Protein AF-A0A9R1UXS0-F1 (afdb_monomer_lite)

Radius of gyration: 13.79 Å; chains: 1; bounding box: 25×34×28 Å

Secondary structure (DSSP, 8-state):
---S-TTHHHHHHHH-TTS-----HHHHHHHHTTT--SHHHHHHHHHHHH--SHHHHHHHHHHHHHH-HHHHHHHHTS-S--

Foldseek 3Di:
DDPVCPPPQVVCCVVPVPDFAFDDLVVVVVVLCVPDPDVVLVVLSVQLVPDPDPVSNVVSLVVVCVVPVVVSVVVVVDDGGD

Organism: Lactuca sativa (NCBI:txid4236)

Structure (mmCIF, N/CA/C/O backbone):
data_AF-A0A9R1UXS0-F1
#
_entry.id   AF-A0A9R1UXS0-F1
#
loop_
_atom_site.group_PDB
_atom_site.id
_atom_site.type_symbol
_atom_site.label_atom_id
_atom_site.label_alt_id
_atom_site.label_comp_id
_atom_site.label_asym_id
_atom_site.label_entity_id
_atom_site.label_seq_id
_atom_site.pdbx_PDB_ins_code
_atom_site.Cartn_x
_atom_site.Cartn_y
_atom_site.Cartn_z
_atom_site.occupancy
_atom_site.B_iso_or_equiv
_atom_site.auth_seq_id
_atom_site.auth_comp_id
_atom_site.auth_asym_id
_atom_site.auth_atom_id
_atom_site.pdbx_PDB_model_num
ATOM 1 N N . MET A 1 1 ? 5.957 3.687 -13.113 1.00 48.38 1 MET A N 1
ATOM 2 C CA . MET A 1 1 ? 6.544 2.752 -12.128 1.00 48.38 1 MET A CA 1
ATOM 3 C C . MET A 1 1 ? 7.187 1.598 -12.880 1.00 48.38 1 MET A C 1
ATOM 5 O O . MET A 1 1 ? 6.485 0.921 -13.619 1.00 48.38 1 MET A O 1
ATOM 9 N N . LYS A 1 2 ? 8.508 1.409 -12.785 1.00 47.50 2 LYS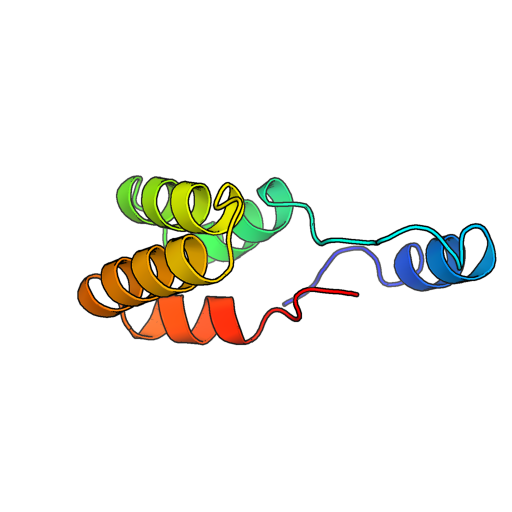 A N 1
ATOM 10 C CA . LYS A 1 2 ? 9.175 0.257 -13.409 1.00 47.50 2 LYS A CA 1
ATOM 11 C C . LYS A 1 2 ? 9.136 -0.911 -12.424 1.00 47.50 2 LYS A C 1
ATOM 13 O O . LYS A 1 2 ? 10.020 -1.043 -11.587 1.00 47.50 2 LYS A O 1
ATOM 18 N N . PHE A 1 3 ? 8.107 -1.748 -12.504 1.00 58.91 3 PHE A N 1
ATOM 19 C CA . PHE A 1 3 ? 8.231 -3.108 -11.985 1.00 58.91 3 PHE A CA 1
ATOM 20 C C . PHE A 1 3 ? 9.259 -3.811 -12.883 1.00 58.91 3 PHE A C 1
ATOM 22 O O . PHE A 1 3 ? 9.084 -3.840 -14.101 1.00 58.91 3 PHE A O 1
ATOM 29 N N . TYR A 1 4 ? 10.365 -4.299 -12.318 1.00 54.22 4 TYR A N 1
ATOM 30 C CA . TYR A 1 4 ? 11.513 -4.907 -13.023 1.00 54.22 4 TYR A CA 1
ATOM 31 C C . TYR A 1 4 ? 11.187 -6.261 -13.696 1.00 54.22 4 TYR A C 1
ATOM 33 O O . TYR A 1 4 ? 12.031 -7.137 -13.830 1.00 54.22 4 TYR A O 1
ATOM 41 N N . LEU A 1 5 ? 9.944 -6.455 -14.127 1.00 63.97 5 LEU A N 1
ATOM 42 C CA . LEU A 1 5 ? 9.370 -7.746 -14.488 1.00 63.97 5 LEU A CA 1
ATOM 43 C C . LEU A 1 5 ? 8.903 -7.795 -15.948 1.00 63.97 5 LEU A C 1
ATOM 45 O O . LEU A 1 5 ? 8.043 -8.602 -16.287 1.00 63.97 5 LEU A O 1
ATOM 49 N N . ARG A 1 6 ? 9.465 -6.947 -16.825 1.00 65.62 6 ARG A N 1
ATOM 50 C CA . ARG A 1 6 ? 9.033 -6.805 -18.232 1.00 65.62 6 ARG A CA 1
ATOM 51 C C . ARG A 1 6 ? 9.056 -8.112 -19.047 1.00 65.62 6 ARG A C 1
ATOM 53 O O . ARG A 1 6 ? 8.380 -8.163 -20.064 1.00 65.62 6 ARG A O 1
ATOM 60 N N . GLY A 1 7 ? 9.779 -9.143 -18.597 1.00 78.00 7 GLY A N 1
ATOM 61 C CA . GLY A 1 7 ? 9.710 -10.508 -19.144 1.00 78.00 7 GLY A CA 1
ATOM 62 C C . GLY A 1 7 ? 9.198 -11.575 -18.166 1.00 78.00 7 GLY A C 1
ATOM 63 O O . GLY A 1 7 ? 8.669 -12.592 -18.603 1.00 78.00 7 GLY A O 1
ATOM 64 N N . LEU A 1 8 ? 9.295 -11.342 -16.851 1.00 82.50 8 LEU A N 1
ATOM 65 C CA . LEU A 1 8 ? 8.899 -12.336 -15.850 1.00 82.50 8 LEU A CA 1
ATOM 66 C C . LEU A 1 8 ? 7.376 -12.440 -15.701 1.00 82.50 8 LEU A C 1
ATOM 68 O O . LEU A 1 8 ? 6.869 -13.548 -15.592 1.00 82.50 8 LEU A O 1
ATOM 72 N N . ILE A 1 9 ? 6.649 -11.315 -15.741 1.00 82.50 9 ILE A N 1
ATOM 73 C CA . ILE A 1 9 ? 5.178 -11.327 -15.657 1.00 82.50 9 ILE A CA 1
ATOM 74 C C . ILE A 1 9 ? 4.575 -12.167 -16.798 1.00 82.50 9 ILE A C 1
ATOM 76 O O . ILE A 1 9 ? 3.846 -13.108 -16.493 1.00 82.50 9 ILE A O 1
ATOM 80 N N . PRO A 1 10 ? 4.921 -11.933 -18.085 1.00 85.50 10 PRO A N 1
ATOM 81 C CA . PRO A 1 10 ? 4.419 -12.767 -19.177 1.00 85.50 10 PRO A CA 1
ATOM 82 C C . PRO A 1 10 ? 4.753 -14.255 -19.021 1.00 85.50 10 PRO A C 1
ATOM 84 O O . PRO A 1 10 ? 3.886 -15.096 -19.240 1.00 85.50 10 PRO A O 1
ATOM 87 N N . ALA A 1 11 ? 5.984 -14.589 -18.618 1.00 87.94 11 ALA A N 1
ATOM 88 C CA . ALA A 1 11 ? 6.414 -15.977 -18.459 1.00 87.94 11 ALA A CA 1
ATOM 89 C C . ALA A 1 11 ? 5.658 -16.695 -17.330 1.00 87.94 11 ALA A C 1
ATOM 91 O O . ALA A 1 11 ? 5.208 -17.826 -17.501 1.00 87.94 11 ALA A O 1
ATOM 92 N N . ILE A 1 12 ? 5.473 -16.025 -16.189 1.00 85.38 12 ILE A N 1
ATOM 93 C CA . ILE A 1 12 ? 4.716 -16.566 -15.058 1.00 85.38 12 ILE A CA 1
ATOM 94 C C . ILE A 1 12 ? 3.242 -16.749 -15.434 1.00 85.38 12 ILE A C 1
ATOM 96 O O . ILE A 1 12 ? 2.680 -17.802 -15.146 1.00 85.38 12 ILE A O 1
ATOM 100 N N . SER A 1 13 ? 2.628 -15.781 -16.119 1.00 85.50 13 SER A N 1
ATOM 101 C CA . SER A 1 13 ? 1.233 -15.898 -16.559 1.00 85.50 13 SER A CA 1
ATOM 102 C C . SER A 1 13 ? 1.020 -17.037 -17.563 1.00 85.50 13 SER A C 1
ATOM 104 O O . SER A 1 13 ? -0.047 -17.642 -17.569 1.00 85.50 13 SER A O 1
ATOM 106 N N . GLN A 1 14 ? 2.023 -17.360 -18.388 1.00 89.19 14 GLN A N 1
ATOM 107 C CA . GLN A 1 14 ? 1.968 -18.496 -19.317 1.00 89.19 14 GLN A CA 1
ATOM 108 C C . GLN A 1 14 ? 2.151 -19.847 -18.614 1.00 89.19 14 GLN A C 1
ATOM 110 O O . GLN A 1 14 ? 1.416 -20.787 -18.901 1.00 89.19 14 GLN A O 1
ATOM 115 N N . LEU A 1 15 ? 3.126 -19.955 -17.706 1.00 91.88 15 LEU A N 1
ATOM 116 C CA . LEU A 1 15 ? 3.453 -21.217 -17.031 1.00 91.88 15 LEU A CA 1
ATOM 117 C C . LEU A 1 15 ? 2.491 -21.543 -15.878 1.00 91.88 15 LEU A C 1
ATOM 119 O O . LEU A 1 15 ? 2.231 -22.712 -15.606 1.00 91.88 15 LEU A O 1
ATOM 123 N N . PHE A 1 16 ? 1.956 -20.520 -15.208 1.00 88.19 16 PHE A N 1
ATOM 124 C CA . PHE A 1 16 ? 1.108 -20.643 -14.020 1.00 88.19 16 PHE A CA 1
ATOM 125 C C . PHE A 1 16 ? -0.148 -19.756 -14.126 1.00 88.19 16 PHE A C 1
ATOM 127 O O . PHE A 1 16 ? -0.329 -18.834 -13.323 1.00 88.19 16 PHE A O 1
ATOM 134 N N . PRO A 1 17 ? -1.048 -20.025 -15.092 1.00 86.75 17 PRO A N 1
ATOM 135 C CA . PRO A 1 17 ? -2.198 -19.161 -15.378 1.00 86.75 17 PRO A CA 1
ATOM 136 C C . PRO A 1 17 ? -3.245 -19.131 -14.255 1.00 86.75 17 PRO A C 1
ATOM 138 O O . PRO A 1 17 ? -3.978 -18.156 -14.118 1.00 86.75 17 PRO A O 1
ATOM 141 N N . CYS A 1 18 ? -3.321 -20.185 -13.439 1.00 87.75 18 CYS A N 1
ATOM 142 C CA . CYS A 1 18 ? -4.322 -20.316 -12.375 1.00 87.75 18 CYS A CA 1
ATOM 143 C C . CYS A 1 18 ? -3.856 -19.769 -11.017 1.00 87.75 18 CYS A C 1
ATOM 145 O O . CYS A 1 18 ? -4.632 -19.768 -10.063 1.00 87.75 18 CYS A O 1
ATOM 147 N N . VAL A 1 19 ? -2.592 -19.357 -10.896 1.00 86.06 19 VAL A N 1
ATOM 148 C CA . VAL A 1 19 ? -2.047 -18.843 -9.636 1.00 86.06 19 VAL A CA 1
ATOM 149 C C . VAL A 1 19 ? -2.387 -17.365 -9.512 1.00 86.06 19 VAL A C 1
ATOM 151 O O . VAL A 1 19 ? -2.303 -16.606 -10.475 1.00 86.06 19 VAL A O 1
ATOM 154 N N . GLU A 1 20 ? -2.779 -16.941 -8.313 1.00 82.94 20 GLU A N 1
ATOM 155 C CA . GLU A 1 20 ? -2.955 -15.522 -8.056 1.00 82.94 20 GLU A CA 1
ATOM 156 C C . GLU A 1 20 ? -1.592 -14.837 -7.973 1.00 82.94 20 GLU A C 1
ATOM 158 O O . GLU A 1 20 ? -0.774 -15.137 -7.101 1.00 82.94 20 GLU A O 1
ATOM 163 N N . HIS A 1 21 ? -1.377 -13.870 -8.857 1.00 81.06 21 HIS A N 1
ATOM 164 C CA . HIS A 1 21 ? -0.147 -13.103 -8.882 1.00 81.06 21 HIS A CA 1
ATOM 165 C C . HIS A 1 21 ? -0.350 -11.710 -8.301 1.00 81.06 21 HIS A C 1
ATOM 167 O O . HIS A 1 21 ? -1.258 -10.975 -8.696 1.00 81.06 21 HIS A O 1
ATOM 173 N N . ARG A 1 22 ? 0.513 -11.344 -7.352 1.00 85.00 22 ARG A N 1
ATOM 174 C CA . ARG A 1 22 ? 0.469 -10.061 -6.642 1.00 85.00 22 ARG A CA 1
ATOM 175 C C . ARG A 1 22 ? 1.827 -9.377 -6.693 1.00 85.00 22 ARG A C 1
ATOM 177 O O . ARG A 1 22 ? 2.874 -10.026 -6.715 1.00 85.00 22 ARG A O 1
ATOM 184 N N . TYR A 1 23 ? 1.826 -8.048 -6.648 1.00 85.06 23 TYR A N 1
ATOM 185 C CA . TYR A 1 23 ? 3.068 -7.296 -6.505 1.00 85.06 23 TYR A CA 1
ATOM 186 C C . TYR A 1 23 ? 3.653 -7.477 -5.104 1.00 85.06 23 TYR A C 1
ATOM 188 O O . TYR A 1 23 ? 2.979 -7.299 -4.093 1.00 85.06 23 TYR A O 1
ATOM 196 N N . CYS A 1 24 ? 4.947 -7.788 -5.038 1.00 88.38 24 CYS A N 1
ATOM 197 C CA . CYS A 1 24 ? 5.642 -7.891 -3.762 1.00 88.38 24 CYS A CA 1
ATOM 198 C C . CYS A 1 24 ? 5.721 -6.517 -3.077 1.00 88.38 24 CYS A C 1
ATOM 200 O O . CYS A 1 24 ? 6.295 -5.570 -3.626 1.00 88.38 24 CYS A O 1
ATOM 202 N N . LEU A 1 25 ? 5.230 -6.439 -1.838 1.00 90.56 25 LEU A N 1
ATOM 203 C CA . LEU A 1 25 ? 5.222 -5.220 -1.024 1.00 90.56 25 LEU A CA 1
ATOM 204 C C . LEU A 1 25 ? 6.622 -4.607 -0.855 1.00 90.56 25 LEU A C 1
ATOM 206 O O . LEU A 1 25 ? 6.776 -3.388 -0.843 1.00 90.56 25 LEU A O 1
ATOM 210 N N . ARG A 1 26 ? 7.669 -5.444 -0.819 1.00 91.19 26 ARG A N 1
ATOM 211 C CA . ARG A 1 26 ? 9.072 -5.001 -0.777 1.00 91.19 26 ARG A CA 1
ATOM 212 C C . ARG A 1 26 ? 9.442 -4.141 -1.988 1.00 91.19 26 ARG A C 1
ATOM 214 O O . ARG A 1 26 ? 10.105 -3.120 -1.821 1.00 91.19 26 ARG A O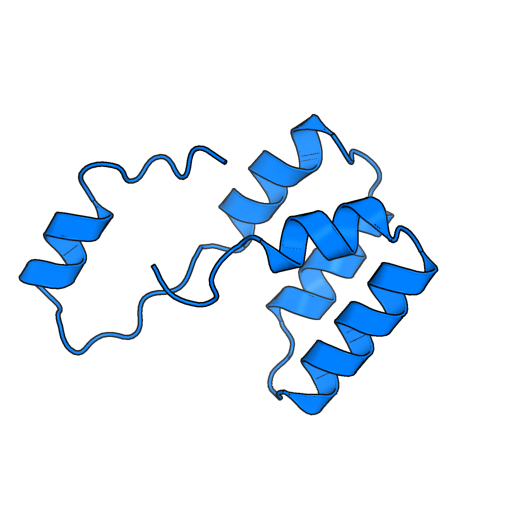 1
ATOM 221 N N . HIS A 1 27 ? 9.002 -4.529 -3.187 1.00 89.88 27 HIS A N 1
ATOM 222 C CA . HIS A 1 27 ? 9.259 -3.771 -4.415 1.00 89.88 27 HIS A CA 1
ATOM 223 C C . HIS A 1 27 ? 8.436 -2.482 -4.468 1.00 89.88 27 HIS A C 1
ATOM 225 O O . HIS A 1 27 ? 8.947 -1.451 -4.902 1.00 89.88 27 HIS A O 1
ATOM 231 N N . ILE A 1 28 ? 7.185 -2.517 -3.993 1.00 91.44 28 ILE A N 1
ATOM 232 C CA . ILE A 1 28 ? 6.357 -1.309 -3.865 1.00 91.44 28 ILE A CA 1
ATOM 233 C C . ILE A 1 28 ? 7.053 -0.304 -2.943 1.00 91.44 28 ILE A C 1
ATOM 235 O O . ILE A 1 28 ? 7.290 0.831 -3.347 1.00 91.44 28 ILE A O 1
ATOM 239 N N . HIS A 1 29 ? 7.485 -0.747 -1.762 1.00 92.12 29 HIS A N 1
ATOM 240 C CA . HIS A 1 29 ? 8.215 0.072 -0.799 1.00 92.12 29 HIS A CA 1
ATOM 241 C C . HIS A 1 29 ? 9.525 0.638 -1.369 1.00 92.12 29 HIS A C 1
ATOM 243 O O . HIS A 1 29 ? 9.826 1.815 -1.183 1.00 92.12 29 HIS A O 1
ATOM 249 N N . GLN A 1 30 ? 10.308 -0.166 -2.095 1.00 91.44 30 GLN A N 1
ATOM 250 C CA . GLN A 1 30 ? 11.546 0.306 -2.722 1.00 91.44 30 GLN A CA 1
ATOM 251 C C . GLN A 1 30 ? 11.286 1.422 -3.747 1.00 91.44 30 GLN A C 1
ATOM 253 O O . GLN A 1 30 ? 12.039 2.392 -3.790 1.00 91.44 30 GLN A O 1
ATOM 258 N N . ASN A 1 31 ? 10.204 1.316 -4.524 1.00 90.25 31 ASN A N 1
ATOM 259 C CA . ASN A 1 31 ? 9.790 2.357 -5.466 1.00 90.25 31 ASN A CA 1
ATOM 260 C C . ASN A 1 31 ? 9.252 3.607 -4.754 1.00 90.25 31 ASN A C 1
ATOM 262 O O . ASN A 1 31 ? 9.541 4.724 -5.174 1.00 90.25 31 ASN A O 1
ATOM 266 N N . MET A 1 32 ? 8.496 3.418 -3.674 1.00 91.19 32 MET A N 1
ATOM 267 C CA . MET A 1 32 ? 7.921 4.488 -2.857 1.00 91.19 32 MET A CA 1
ATOM 268 C C . MET A 1 32 ? 9.015 5.352 -2.215 1.00 91.19 32 MET A C 1
ATOM 270 O O . MET A 1 32 ? 8.982 6.578 -2.317 1.00 91.19 32 MET A O 1
ATOM 274 N N . ARG A 1 33 ? 10.064 4.715 -1.672 1.00 91.69 33 ARG A N 1
ATOM 275 C CA . ARG A 1 33 ? 11.206 5.371 -1.007 1.00 91.69 33 ARG A CA 1
ATOM 276 C C . ARG A 1 33 ? 12.013 6.329 -1.875 1.00 91.69 33 ARG A C 1
ATOM 278 O O . ARG A 1 33 ? 12.785 7.122 -1.338 1.00 91.69 33 ARG A O 1
ATOM 285 N N . VAL A 1 34 ? 11.867 6.272 -3.197 1.00 90.81 34 VAL A N 1
ATOM 286 C CA . VAL A 1 34 ? 12.487 7.257 -4.094 1.00 90.81 34 VAL A CA 1
ATOM 287 C C . VAL A 1 34 ? 11.944 8.658 -3.799 1.00 90.81 34 VAL A C 1
ATOM 289 O O . VAL A 1 34 ? 12.710 9.621 -3.817 1.00 90.81 34 VAL A O 1
ATOM 292 N N . LYS A 1 35 ? 10.650 8.755 -3.470 1.00 91.44 35 LYS A N 1
ATOM 293 C CA . LYS A 1 35 ? 9.948 10.011 -3.198 1.00 91.44 35 LYS A CA 1
ATOM 294 C C . LYS A 1 35 ? 9.591 10.191 -1.716 1.00 91.44 35 LYS A C 1
ATOM 296 O O . LYS A 1 35 ? 9.896 11.238 -1.157 1.00 91.44 35 LYS A O 1
ATOM 301 N N . TRP A 1 36 ? 9.047 9.165 -1.061 1.00 92.56 36 TRP A N 1
ATOM 302 C CA . TRP A 1 36 ? 8.591 9.213 0.334 1.00 92.56 36 TRP A CA 1
ATOM 303 C C . TRP A 1 36 ? 9.520 8.405 1.247 1.00 92.56 36 TRP A C 1
ATOM 305 O O . TRP A 1 36 ? 9.511 7.175 1.246 1.00 92.56 36 TRP A O 1
ATOM 315 N N . LYS A 1 37 ? 10.395 9.098 1.991 1.00 91.38 37 LYS A N 1
ATOM 316 C CA . LYS A 1 37 ? 11.542 8.481 2.697 1.00 91.38 37 LYS A CA 1
ATOM 317 C C . LYS A 1 37 ? 11.335 8.227 4.191 1.00 91.38 37 LYS A C 1
ATOM 319 O O . LYS A 1 37 ? 12.118 7.476 4.772 1.00 91.38 37 LYS A O 1
ATOM 324 N N . LEU A 1 38 ? 10.343 8.869 4.803 1.00 92.62 38 LEU A N 1
ATOM 325 C CA . LEU A 1 38 ? 10.066 8.752 6.236 1.00 92.62 38 LEU A CA 1
ATOM 326 C C . LEU A 1 38 ? 9.563 7.349 6.609 1.00 92.62 38 LEU A C 1
ATOM 328 O O . LEU A 1 38 ? 9.046 6.605 5.772 1.00 92.62 38 LEU A O 1
ATOM 332 N N . LYS A 1 39 ? 9.747 6.976 7.878 1.00 92.31 39 LYS A N 1
ATOM 333 C CA . LYS A 1 39 ? 9.386 5.646 8.389 1.00 92.31 39 LYS A CA 1
ATOM 334 C C . LYS A 1 39 ? 7.868 5.461 8.412 1.00 92.31 39 LYS A C 1
ATOM 336 O O . LYS A 1 39 ? 7.384 4.374 8.120 1.00 92.31 39 LYS A O 1
ATOM 341 N N . GLU A 1 40 ? 7.145 6.527 8.702 1.00 93.88 40 GLU A N 1
ATOM 342 C CA . GLU A 1 40 ? 5.693 6.609 8.788 1.00 93.88 40 GLU A CA 1
ATOM 343 C C . GLU A 1 40 ? 5.048 6.130 7.483 1.00 93.88 40 GLU A C 1
ATOM 345 O O . GLU A 1 40 ? 4.154 5.289 7.512 1.00 93.88 40 GLU A O 1
ATOM 350 N N . TYR A 1 41 ? 5.586 6.548 6.333 1.00 92.88 41 TYR A N 1
ATOM 351 C CA . TYR A 1 41 ? 5.140 6.089 5.015 1.00 92.88 41 TYR A CA 1
ATOM 352 C C . TYR A 1 41 ? 5.270 4.572 4.841 1.00 92.88 41 TYR A C 1
ATOM 354 O O . TYR A 1 41 ? 4.359 3.901 4.355 1.00 92.88 41 TYR A O 1
ATOM 362 N N . LYS A 1 42 ? 6.388 3.991 5.295 1.00 93.12 42 LYS A N 1
ATOM 363 C CA . LYS A 1 42 ? 6.574 2.532 5.292 1.00 93.12 42 LYS A CA 1
ATOM 364 C C . LYS 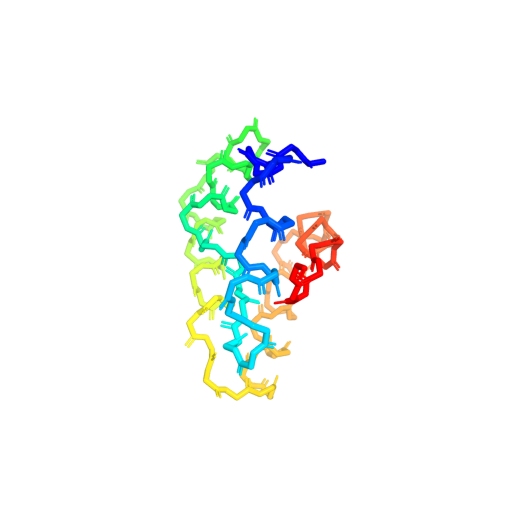A 1 42 ? 5.548 1.845 6.187 1.00 93.12 42 LYS A C 1
ATOM 366 O O . LYS A 1 42 ? 5.021 0.807 5.795 1.00 93.12 42 LYS A O 1
ATOM 371 N N . ASP A 1 43 ? 5.289 2.386 7.370 1.00 95.00 43 ASP A N 1
ATOM 372 C CA . ASP A 1 43 ? 4.372 1.782 8.334 1.00 95.00 43 ASP A CA 1
ATOM 373 C C . ASP A 1 43 ? 2.916 1.851 7.821 1.00 95.00 43 ASP A C 1
ATOM 375 O O . ASP A 1 43 ? 2.183 0.864 7.916 1.00 95.00 43 ASP A O 1
ATOM 379 N N . HIS A 1 44 ? 2.519 2.950 7.168 1.00 94.56 44 HIS A N 1
ATOM 380 C CA . HIS A 1 44 ? 1.235 3.061 6.467 1.00 94.56 44 HIS A CA 1
ATOM 381 C C . HIS A 1 44 ? 1.118 2.086 5.289 1.00 94.56 44 HIS A C 1
ATOM 383 O O . HIS A 1 44 ? 0.126 1.356 5.196 1.00 94.56 44 HIS A O 1
ATOM 389 N N . LEU A 1 45 ? 2.139 2.011 4.426 1.00 94.50 45 LEU A N 1
ATOM 390 C CA . LEU A 1 45 ? 2.186 1.042 3.329 1.00 94.50 45 LEU A CA 1
ATOM 391 C C . LEU A 1 45 ? 2.086 -0.397 3.850 1.00 94.50 45 LEU A C 1
ATOM 393 O O . LEU A 1 45 ? 1.374 -1.214 3.268 1.00 94.50 45 LEU A O 1
ATOM 397 N N . TRP A 1 46 ? 2.793 -0.710 4.939 1.00 94.75 46 TRP A N 1
ATOM 398 C CA . TRP A 1 46 ? 2.767 -2.031 5.556 1.00 94.75 46 TRP A CA 1
ATOM 399 C C . TRP A 1 46 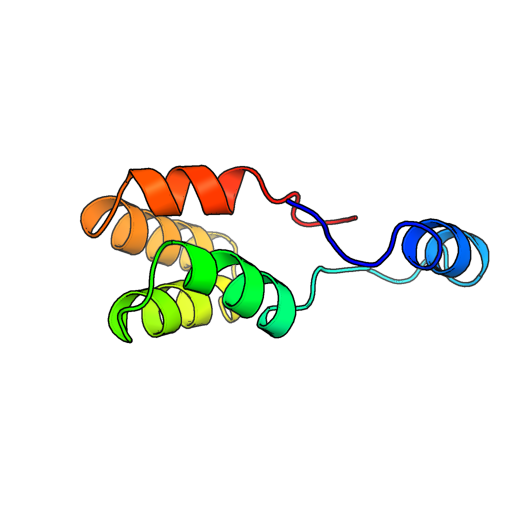? 1.357 -2.396 6.007 1.00 94.75 46 TRP A C 1
ATOM 401 O O . TRP A 1 46 ? 0.854 -3.432 5.588 1.00 94.75 46 TRP A O 1
ATOM 411 N N . ARG A 1 47 ? 0.686 -1.509 6.753 1.00 95.19 47 ARG A N 1
ATOM 412 C CA . ARG A 1 47 ? -0.705 -1.708 7.196 1.00 95.19 47 ARG A CA 1
ATOM 413 C C . ARG A 1 47 ? -1.656 -1.948 6.022 1.00 95.19 47 ARG A C 1
ATOM 415 O O . ARG A 1 47 ? -2.465 -2.866 6.082 1.00 95.19 47 ARG A O 1
ATOM 422 N N . CYS A 1 48 ? -1.523 -1.177 4.940 1.00 93.56 48 CYS A N 1
ATOM 423 C CA . CYS A 1 48 ? -2.325 -1.386 3.731 1.00 93.56 48 CYS A CA 1
ATOM 424 C C . CYS A 1 48 ? -2.030 -2.750 3.081 1.00 93.56 48 CYS A C 1
ATOM 426 O O . CYS A 1 48 ? -2.946 -3.450 2.668 1.00 93.56 48 CYS A O 1
ATOM 428 N N . GLY A 1 49 ? -0.757 -3.141 2.992 1.00 91.69 49 GLY A N 1
ATOM 429 C CA . GLY A 1 49 ? -0.336 -4.388 2.350 1.00 91.69 49 GLY A CA 1
ATOM 430 C C . GLY A 1 49 ? -0.616 -5.657 3.159 1.00 91.69 49 GLY A C 1
ATOM 431 O O . GLY A 1 49 ? -0.692 -6.733 2.569 1.00 91.69 49 GLY A O 1
ATOM 432 N N . THR A 1 50 ? -0.758 -5.550 4.483 1.00 92.44 50 THR A N 1
ATOM 433 C CA . THR A 1 50 ? -1.080 -6.678 5.374 1.00 92.44 50 THR A CA 1
ATOM 434 C C . THR A 1 50 ? -2.562 -6.808 5.698 1.00 92.44 50 THR A C 1
ATOM 436 O O . THR A 1 50 ? -2.934 -7.764 6.374 1.00 92.44 50 THR A O 1
ATOM 439 N N . ALA A 1 51 ? -3.400 -5.871 5.249 1.00 94.31 51 ALA A N 1
ATOM 440 C CA . ALA A 1 51 ? -4.838 -5.933 5.465 1.00 94.31 51 ALA A CA 1
ATOM 441 C C . ALA A 1 51 ? -5.420 -7.237 4.897 1.00 94.31 51 ALA A C 1
ATOM 443 O O . ALA A 1 51 ? -5.139 -7.629 3.762 1.00 94.31 51 ALA A O 1
ATOM 444 N N . THR A 1 52 ? -6.240 -7.909 5.699 1.00 92.44 52 THR A N 1
ATOM 445 C CA . THR A 1 52 ? -6.798 -9.232 5.368 1.00 92.44 52 THR A CA 1
ATOM 446 C C . THR A 1 52 ? -8.207 -9.150 4.793 1.00 92.44 52 THR A C 1
ATOM 448 O O . THR A 1 52 ? -8.679 -10.093 4.158 1.00 92.44 52 THR A O 1
ATOM 451 N N . THR A 1 53 ? -8.872 -8.008 4.973 1.00 93.88 53 THR A N 1
ATOM 452 C CA . THR A 1 53 ? -10.222 -7.742 4.469 1.00 93.88 53 THR A CA 1
ATOM 453 C C . THR A 1 53 ? -10.257 -6.456 3.651 1.00 93.88 53 THR A C 1
ATOM 455 O O . THR A 1 53 ? -9.453 -5.546 3.856 1.00 93.88 53 THR A O 1
ATOM 458 N N . VAL A 1 54 ? -11.227 -6.356 2.737 1.00 91.38 54 VAL A N 1
ATOM 459 C CA . VAL A 1 54 ? -11.444 -5.135 1.941 1.00 91.38 54 VAL A CA 1
ATOM 460 C C . VAL A 1 54 ? -11.756 -3.944 2.849 1.00 91.38 54 VAL A C 1
ATOM 462 O O . VAL A 1 54 ? -11.212 -2.865 2.646 1.00 91.38 54 VAL A O 1
ATOM 465 N N . LEU A 1 55 ? -12.556 -4.154 3.899 1.00 95.44 55 LEU A N 1
ATOM 466 C CA . LEU A 1 55 ? -12.905 -3.108 4.860 1.00 95.44 55 LEU A CA 1
ATOM 467 C C . LEU A 1 55 ? -11.672 -2.568 5.601 1.00 95.44 55 LEU A C 1
ATOM 469 O O . LEU A 1 55 ? -11.510 -1.356 5.746 1.00 95.44 55 LEU A O 1
ATOM 473 N N . GLU A 1 56 ? -10.794 -3.464 6.058 1.00 95.81 56 GLU A N 1
ATOM 474 C CA . GLU A 1 56 ? -9.540 -3.093 6.715 1.00 95.81 56 GLU A CA 1
ATOM 475 C C . GLU A 1 56 ? -8.623 -2.332 5.753 1.00 95.81 56 GLU A C 1
ATOM 477 O O . GLU A 1 56 ? -8.087 -1.283 6.110 1.00 95.81 56 GLU A O 1
ATOM 482 N N . PHE A 1 57 ? -8.509 -2.806 4.511 1.00 93.06 57 PHE A N 1
ATOM 483 C CA . PHE A 1 57 ? -7.737 -2.132 3.475 1.00 93.06 57 PHE A CA 1
ATOM 484 C C . PHE A 1 57 ? -8.255 -0.712 3.215 1.00 93.06 57 PHE A C 1
ATOM 486 O O . PHE A 1 57 ? -7.478 0.241 3.230 1.00 93.06 57 PHE A O 1
ATOM 493 N N . GLU A 1 58 ? -9.564 -0.537 3.032 1.00 93.81 58 GLU A N 1
ATOM 494 C CA . GLU A 1 58 ? -10.180 0.776 2.824 1.00 93.81 58 GLU A CA 1
ATOM 495 C C . GLU A 1 58 ? -9.983 1.710 4.020 1.00 93.81 58 GLU A C 1
ATOM 497 O O . GLU A 1 58 ? -9.739 2.906 3.849 1.00 93.81 58 GLU A O 1
ATOM 502 N N . HIS A 1 59 ? -10.059 1.181 5.241 1.00 95.75 59 HIS A N 1
ATOM 503 C CA . HIS A 1 59 ? -9.743 1.936 6.446 1.00 95.75 59 HIS A CA 1
ATOM 504 C C . HIS A 1 59 ? -8.274 2.389 6.455 1.00 95.75 59 HIS A C 1
ATOM 506 O O . HIS A 1 59 ? -8.011 3.581 6.607 1.00 95.75 59 HIS A O 1
ATOM 512 N N . CYS A 1 60 ? -7.322 1.489 6.195 1.00 94.94 60 CYS A N 1
ATOM 513 C CA . CYS A 1 60 ? -5.902 1.831 6.106 1.00 94.94 60 CYS A CA 1
ATOM 514 C C . CYS A 1 60 ? -5.606 2.853 4.998 1.00 94.94 60 CYS A C 1
ATOM 516 O O . CYS A 1 60 ? -4.839 3.785 5.225 1.00 94.94 60 CYS A O 1
ATOM 518 N N . MET A 1 61 ? -6.247 2.734 3.833 1.00 93.12 61 MET A N 1
ATOM 519 C CA . MET A 1 61 ? -6.096 3.687 2.728 1.00 93.12 61 MET A CA 1
ATOM 520 C C . MET A 1 61 ? -6.677 5.068 3.056 1.00 93.12 61 MET A C 1
ATOM 522 O O . MET A 1 61 ? -6.140 6.074 2.588 1.00 93.12 61 MET A O 1
ATOM 526 N N . ARG A 1 62 ? -7.755 5.146 3.850 1.00 94.94 62 ARG A N 1
ATOM 527 C CA . ARG A 1 62 ? -8.296 6.422 4.355 1.00 94.94 62 ARG A CA 1
ATOM 528 C C . ARG A 1 62 ? -7.340 7.082 5.340 1.00 94.94 62 ARG A C 1
ATOM 530 O O . ARG A 1 62 ? -7.016 8.249 5.157 1.00 94.94 62 ARG A O 1
ATOM 537 N N . GLU A 1 63 ? -6.832 6.323 6.307 1.00 94.62 63 GLU A N 1
ATOM 538 C CA . GLU A 1 63 ? -5.813 6.799 7.252 1.00 94.62 63 GLU A CA 1
ATOM 539 C C . GLU A 1 63 ? -4.575 7.314 6.515 1.00 94.62 63 GLU A C 1
ATOM 541 O O . GLU A 1 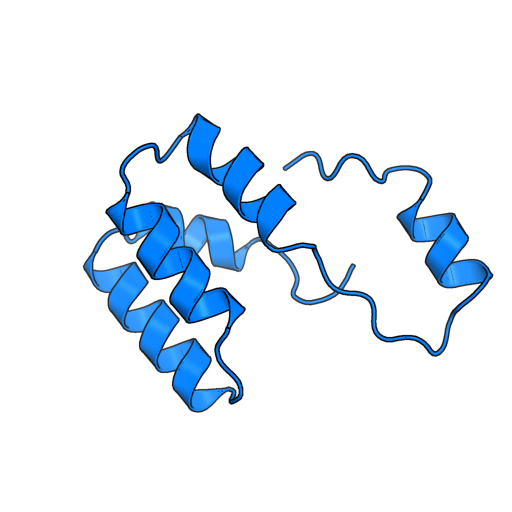63 ? -4.055 8.383 6.822 1.00 94.62 63 GLU A O 1
ATOM 546 N N . PHE A 1 64 ? -4.143 6.586 5.484 1.00 93.62 64 PHE A N 1
ATOM 547 C CA . PHE A 1 64 ? -3.018 7.004 4.666 1.00 93.62 64 PHE A CA 1
ATOM 548 C C . PHE A 1 64 ? -3.321 8.288 3.884 1.00 93.62 64 PHE A C 1
ATOM 550 O O . PHE A 1 64 ? -2.510 9.205 3.854 1.00 93.62 64 PHE A O 1
ATOM 557 N N . SER A 1 65 ? -4.523 8.391 3.310 1.00 93.44 65 SER A N 1
ATOM 558 C CA . SER A 1 65 ? -4.967 9.587 2.589 1.00 93.44 65 SER A CA 1
ATOM 559 C C . SER A 1 65 ? -5.048 10.832 3.474 1.00 93.44 65 SER A C 1
ATOM 561 O O . SER A 1 65 ? -4.888 11.934 2.955 1.00 93.44 65 SER A O 1
ATOM 563 N N . ASN A 1 66 ? -5.340 10.670 4.767 1.00 94.25 66 ASN A N 1
ATOM 564 C CA . ASN A 1 66 ? -5.359 11.768 5.733 1.00 94.25 66 ASN A CA 1
ATOM 565 C C . ASN A 1 66 ? -3.941 12.239 6.089 1.00 94.25 66 ASN A C 1
ATOM 567 O O . ASN A 1 66 ? -3.761 13.405 6.429 1.00 94.25 66 ASN A O 1
ATOM 571 N N . TYR A 1 67 ? -2.950 11.345 6.007 1.00 92.75 67 TYR A N 1
ATOM 572 C CA . TYR A 1 67 ? -1.542 11.657 6.246 1.00 92.75 67 TYR A CA 1
ATOM 573 C C . TYR A 1 67 ? -0.879 12.309 5.024 1.00 92.75 67 TYR A C 1
ATOM 575 O O . TYR A 1 67 ? -0.340 13.408 5.125 1.00 92.75 67 TYR A O 1
ATOM 583 N N . ASP A 1 68 ? -0.959 11.655 3.862 1.00 92.56 68 ASP A N 1
ATOM 584 C CA . ASP A 1 68 ? -0.475 12.171 2.581 1.00 92.56 68 ASP A CA 1
ATOM 585 C C . ASP A 1 68 ? -1.384 11.676 1.446 1.00 92.56 68 ASP A C 1
ATOM 587 O O . ASP A 1 68 ? -1.435 10.495 1.077 1.00 92.56 68 ASP A O 1
ATOM 591 N N . ARG A 1 69 ? -2.126 12.619 0.863 1.00 91.56 69 ARG A N 1
ATOM 592 C CA . ARG A 1 69 ? -3.048 12.336 -0.234 1.00 91.56 69 ARG A CA 1
ATOM 593 C C . ARG A 1 69 ? -2.321 11.958 -1.525 1.00 91.56 69 ARG A C 1
ATOM 595 O O . ARG A 1 69 ? -2.817 11.112 -2.269 1.00 91.56 69 ARG A O 1
ATOM 602 N N . GLU A 1 70 ? -1.176 12.573 -1.803 1.00 91.06 70 GLU A N 1
ATOM 603 C CA . GLU A 1 70 ? -0.439 12.355 -3.045 1.00 91.06 70 GLU A CA 1
ATOM 604 C C . GLU A 1 70 ? 0.121 10.930 -3.105 1.00 91.06 70 GLU A C 1
ATOM 606 O O . GLU A 1 70 ? 0.056 10.261 -4.142 1.00 91.06 70 GLU A O 1
ATOM 611 N N . GLU A 1 71 ? 0.630 10.435 -1.982 1.00 84.44 71 GLU A N 1
ATOM 612 C CA . GLU A 1 71 ? 1.101 9.059 -1.886 1.00 84.44 71 GLU A CA 1
ATOM 613 C C . GLU A 1 71 ? -0.037 8.047 -1.975 1.00 84.44 71 GLU A C 1
ATOM 615 O O . GLU A 1 71 ? 0.070 7.057 -2.702 1.00 84.44 71 GLU A O 1
ATOM 620 N N . CYS A 1 72 ? -1.153 8.303 -1.289 1.00 90.06 72 CYS A N 1
ATOM 621 C CA . CYS A 1 72 ? -2.332 7.447 -1.371 1.00 90.06 72 CYS A CA 1
ATOM 622 C C . CYS A 1 72 ? -2.829 7.331 -2.826 1.00 90.06 72 CYS A C 1
ATOM 624 O O . CYS A 1 72 ? -3.113 6.234 -3.316 1.00 90.06 72 CYS A O 1
ATOM 626 N N . GLU A 1 73 ? -2.864 8.444 -3.565 1.00 91.12 73 GLU A N 1
ATOM 627 C CA . GLU A 1 73 ? -3.185 8.455 -4.996 1.00 91.12 73 GLU A CA 1
ATOM 628 C C . GLU A 1 73 ? -2.137 7.725 -5.846 1.00 91.12 73 GLU A C 1
ATOM 630 O O . GLU A 1 73 ? -2.490 7.070 -6.829 1.00 91.12 73 GLU A O 1
ATOM 635 N N . TRP A 1 74 ? -0.855 7.791 -5.486 1.00 92.25 74 TRP A N 1
ATOM 636 C CA . TRP A 1 74 ? 0.191 7.016 -6.148 1.00 92.25 74 TRP A CA 1
ATOM 637 C C . TRP A 1 74 ? 0.034 5.511 -5.915 1.00 92.25 74 TRP A C 1
ATOM 639 O O . TRP A 1 74 ? 0.128 4.740 -6.871 1.00 92.25 74 TRP A O 1
ATOM 649 N N . LEU A 1 75 ? -0.268 5.092 -4.685 1.00 90.06 75 LEU A N 1
ATOM 650 C CA . LEU A 1 75 ? -0.463 3.688 -4.332 1.00 90.06 75 LEU A CA 1
ATOM 651 C C . LEU A 1 75 ? -1.680 3.101 -5.060 1.00 90.06 75 LEU A C 1
ATOM 653 O O . LEU A 1 75 ? -1.600 1.996 -5.590 1.00 90.06 75 LEU A O 1
ATOM 657 N N . ARG A 1 76 ? -2.769 3.875 -5.190 1.00 89.50 76 ARG A N 1
ATOM 658 C CA . ARG A 1 76 ? -3.971 3.495 -5.959 1.00 89.50 76 ARG A CA 1
ATOM 659 C C . ARG A 1 76 ? -3.717 3.269 -7.452 1.00 89.50 76 ARG A C 1
ATOM 661 O O . ARG A 1 76 ? -4.503 2.582 -8.095 1.00 89.50 76 ARG A O 1
ATOM 668 N N . LYS A 1 77 ? -2.643 3.829 -8.020 1.00 90.00 77 LYS A N 1
ATOM 669 C CA . LYS A 1 77 ? -2.268 3.598 -9.430 1.00 90.00 77 LYS A CA 1
ATOM 670 C C . LYS A 1 77 ? -1.620 2.231 -9.649 1.00 90.00 77 LYS A C 1
ATOM 672 O O . LYS A 1 77 ? -1.441 1.833 -10.798 1.00 90.00 77 LYS A O 1
ATOM 677 N N . ILE A 1 78 ? -1.231 1.531 -8.584 1.00 87.25 78 ILE A N 1
ATOM 678 C CA . ILE A 1 78 ? -0.704 0.172 -8.678 1.00 87.25 78 ILE A CA 1
ATOM 679 C C . ILE A 1 78 ? -1.892 -0.784 -8.793 1.00 87.25 78 ILE A C 1
ATOM 681 O O . ILE A 1 78 ? -2.712 -0.832 -7.875 1.00 87.2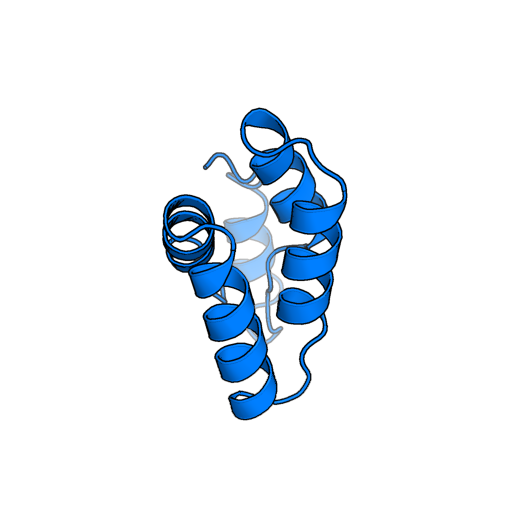5 78 ILE A O 1
ATOM 685 N N . PRO A 1 79 ? -2.010 -1.556 -9.885 1.00 84.31 79 PRO A N 1
ATOM 686 C CA . PRO A 1 79 ? -3.091 -2.515 -9.988 1.00 84.31 79 PRO A CA 1
ATOM 687 C C . PRO A 1 79 ? -2.901 -3.635 -8.945 1.00 84.31 79 PRO A C 1
ATOM 689 O O . PRO A 1 79 ? -1.770 -4.012 -8.640 1.00 84.31 79 PRO A O 1
ATOM 692 N N . PRO A 1 80 ? -3.984 -4.186 -8.372 1.00 76.69 80 PRO A N 1
ATOM 693 C CA . PRO A 1 80 ? -3.890 -5.228 -7.343 1.00 76.69 80 PRO A CA 1
ATOM 694 C C . PRO A 1 80 ? -3.349 -6.560 -7.889 1.00 76.69 80 PRO A C 1
ATOM 696 O O . PRO A 1 80 ? -2.813 -7.370 -7.134 1.00 76.69 80 PRO A O 1
ATOM 699 N N . LYS A 1 81 ? -3.474 -6.769 -9.204 1.00 74.88 81 LYS A N 1
ATOM 700 C CA . LYS A 1 81 ? -2.971 -7.919 -9.961 1.00 74.88 81 LYS A CA 1
ATOM 701 C C . LYS A 1 81 ? -2.140 -7.412 -11.135 1.00 74.88 81 LYS A C 1
ATOM 703 O O . LYS A 1 81 ? -2.405 -6.316 -11.631 1.00 74.88 81 LYS A O 1
ATOM 708 N N . HIS A 1 82 ? -1.146 -8.191 -11.547 1.00 68.31 82 HIS A N 1
ATOM 709 C CA . HIS A 1 82 ? -0.287 -7.867 -12.683 1.00 68.31 82 HIS A CA 1
ATOM 710 C C . HIS A 1 82 ? -0.654 -8.648 -13.942 1.00 68.31 82 HIS A C 1
ATOM 712 O O . HIS A 1 82 ? -1.103 -9.809 -13.798 1.00 68.31 82 HIS A O 1
#

Sequence (82 aa):
MKFYLRGLIPAISQLFPCVEHRYCLRHIHQNMRVKWKLKEYKDHLWRCGTATTVLEFEHCMREFSNYDREECEWLRKIPPKH

pLDDT: mean 87.47, std 10.2, range [47.5, 95.81]